Protein AF-A0A524JM22-F1 (afdb_monomer_lite)

pLDDT: mean 72.96, std 15.68, range [50.0, 94.19]

Sequence (63 aa):
MGDRRKFIKNLGVASVATTLPFGAIAATQKKEREKTLKVGLIGVHGMGWADLNSFLKNPGTEC

Structure (mmCIF, N/CA/C/O backbone):
data_AF-A0A524JM22-F1
#
_entry.id   AF-A0A524JM22-F1
#
loop_
_atom_site.group_PDB
_atom_site.id
_atom_site.type_symbol
_atom_site.label_atom_id
_atom_site.label_alt_id
_atom_site.label_comp_id
_atom_site.label_asym_id
_atom_site.label_entity_id
_atom_site.label_seq_id
_atom_site.pdbx_PDB_ins_code
_atom_site.Cartn_x
_atom_site.Cartn_y
_atom_site.Cartn_z
_atom_site.occupancy
_atom_site.B_iso_or_equiv
_atom_site.auth_seq_id
_atom_site.auth_comp_id
_atom_site.auth_asym_id
_atom_site.auth_atom_id
_atom_site.pdbx_PDB_model_num
ATOM 1 N N . MET A 1 1 ? 20.719 7.034 -24.502 1.00 50.00 1 MET A N 1
ATOM 2 C CA . MET A 1 1 ? 20.651 7.797 -23.223 1.00 50.00 1 MET A CA 1
ATOM 3 C C . MET A 1 1 ? 19.788 9.082 -23.275 1.00 50.00 1 MET A C 1
ATOM 5 O O . MET A 1 1 ? 19.856 9.871 -22.337 1.00 50.00 1 MET A O 1
ATOM 9 N N . GLY A 1 2 ? 18.957 9.327 -24.302 1.00 60.50 2 GLY A N 1
ATOM 10 C CA . GLY A 1 2 ? 18.193 10.586 -24.430 1.00 60.50 2 GLY A CA 1
ATOM 11 C C . GLY A 1 2 ? 16.829 10.603 -23.725 1.00 60.50 2 GLY A C 1
ATOM 12 O O . GLY A 1 2 ? 16.404 11.645 -23.230 1.00 60.50 2 GLY A O 1
ATOM 13 N N . ASP A 1 3 ? 16.170 9.449 -23.628 1.00 65.88 3 ASP A N 1
ATOM 14 C CA . ASP A 1 3 ? 14.738 9.373 -23.301 1.00 65.88 3 ASP A CA 1
ATOM 15 C C . ASP A 1 3 ? 14.442 9.487 -21.804 1.00 65.88 3 ASP A C 1
ATOM 17 O O . ASP A 1 3 ? 13.472 10.128 -21.408 1.00 65.88 3 ASP A O 1
ATOM 21 N N . ARG A 1 4 ? 15.347 8.990 -20.948 1.00 72.38 4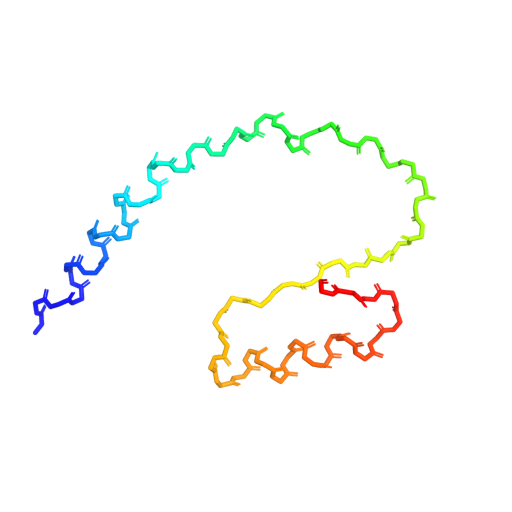 ARG A N 1
ATOM 22 C CA . ARG A 1 4 ? 15.207 9.104 -19.484 1.00 72.38 4 ARG A CA 1
ATOM 23 C C . ARG A 1 4 ? 15.187 10.561 -19.015 1.00 72.38 4 ARG A C 1
ATOM 25 O O . ARG A 1 4 ? 14.401 10.922 -18.149 1.00 72.38 4 ARG A O 1
ATOM 32 N N . ARG A 1 5 ? 16.019 11.423 -19.613 1.00 72.44 5 ARG A N 1
ATOM 33 C CA . ARG A 1 5 ? 16.054 12.854 -19.266 1.00 72.44 5 ARG A CA 1
ATOM 34 C C . ARG A 1 5 ? 14.784 13.584 -19.698 1.00 72.44 5 ARG A C 1
ATOM 36 O O . ARG A 1 5 ? 14.346 14.482 -18.988 1.00 72.44 5 ARG A O 1
ATOM 43 N N . LYS A 1 6 ? 14.185 13.193 -20.827 1.00 70.25 6 LYS A N 1
ATOM 44 C CA . LYS A 1 6 ? 12.894 13.733 -21.283 1.00 70.25 6 LYS A CA 1
ATOM 45 C C . LYS A 1 6 ? 11.757 13.303 -20.353 1.00 70.25 6 LYS A C 1
ATOM 47 O O . LYS A 1 6 ? 10.945 14.133 -19.971 1.00 70.25 6 LYS A O 1
ATOM 52 N N . PHE A 1 7 ? 11.763 12.045 -19.913 1.00 73.25 7 PHE A N 1
ATOM 53 C CA . PHE A 1 7 ? 10.799 11.525 -18.943 1.00 73.25 7 PHE A CA 1
ATOM 54 C C . PHE A 1 7 ? 10.863 12.255 -17.591 1.00 73.25 7 PHE A C 1
ATOM 56 O O . PHE A 1 7 ? 9.835 12.712 -17.101 1.00 73.25 7 PHE A O 1
ATOM 63 N N . ILE A 1 8 ? 12.064 12.454 -17.031 1.00 74.19 8 ILE A N 1
ATOM 64 C CA . ILE A 1 8 ? 12.244 13.197 -15.769 1.00 74.19 8 ILE A CA 1
ATOM 65 C C . ILE A 1 8 ? 11.797 14.659 -15.916 1.00 74.19 8 ILE A C 1
ATOM 67 O O . ILE A 1 8 ? 11.137 15.189 -15.026 1.00 74.19 8 ILE A O 1
ATOM 71 N N . LYS A 1 9 ? 12.100 15.309 -17.050 1.00 65.81 9 LYS A N 1
ATOM 72 C CA . LYS A 1 9 ? 11.621 16.673 -17.326 1.00 65.81 9 LYS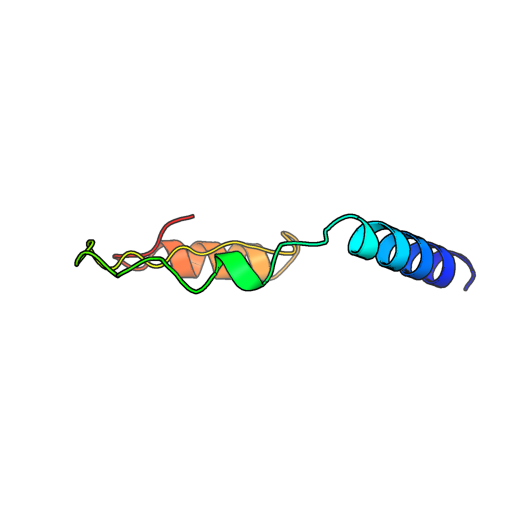 A CA 1
ATOM 73 C C . LYS A 1 9 ? 10.093 16.745 -17.404 1.00 65.81 9 LYS A C 1
ATOM 75 O O . LYS A 1 9 ? 9.515 17.663 -16.834 1.00 65.81 9 LYS A O 1
ATOM 80 N N . ASN A 1 10 ? 9.442 15.775 -18.044 1.00 61.69 10 ASN A N 1
ATOM 81 C CA . ASN A 1 10 ? 7.981 15.740 -18.139 1.00 61.69 10 ASN A CA 1
ATOM 82 C C . ASN A 1 10 ? 7.312 15.462 -16.780 1.00 61.69 10 ASN A C 1
ATOM 84 O O . ASN A 1 10 ? 6.303 16.089 -16.468 1.00 61.69 10 ASN A O 1
ATOM 88 N N . LEU A 1 11 ? 7.893 14.592 -15.944 1.00 60.34 11 LEU A N 1
ATOM 89 C CA . LEU A 1 11 ? 7.446 14.374 -14.560 1.00 60.34 11 LEU A CA 1
ATOM 90 C C . LEU A 1 11 ? 7.563 15.644 -13.706 1.00 60.34 11 LEU A C 1
ATOM 92 O O . LEU A 1 11 ? 6.621 15.988 -12.998 1.00 60.34 11 LEU A O 1
ATOM 96 N N . GLY A 1 12 ? 8.688 16.361 -13.806 1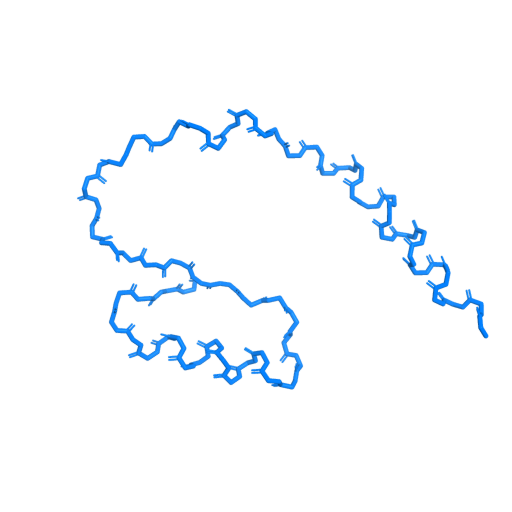.00 58.69 12 GLY A N 1
ATOM 97 C CA . GLY A 1 12 ? 8.914 17.595 -13.049 1.00 58.69 12 GLY A CA 1
ATOM 98 C C . GLY A 1 12 ? 7.920 18.710 -13.388 1.00 58.69 12 GLY A C 1
ATOM 99 O O . GLY A 1 12 ? 7.507 19.455 -12.504 1.00 58.69 12 GLY A O 1
ATOM 100 N N . VAL A 1 13 ? 7.478 18.802 -14.646 1.00 57.88 13 VAL A N 1
ATOM 101 C CA . VAL A 1 13 ? 6.449 19.771 -15.064 1.00 57.88 13 VAL A CA 1
ATOM 102 C C . VAL A 1 13 ? 5.054 19.353 -14.578 1.00 57.88 13 VAL A C 1
ATOM 104 O O . VAL A 1 13 ? 4.277 20.207 -14.155 1.00 57.88 13 VAL A O 1
ATOM 107 N N . ALA A 1 14 ? 4.747 18.052 -14.551 1.00 55.16 14 ALA A N 1
ATOM 108 C CA . ALA A 1 14 ? 3.462 17.547 -14.061 1.00 55.16 14 ALA A CA 1
ATOM 109 C C . ALA A 1 14 ? 3.277 17.723 -12.539 1.00 55.16 14 ALA A C 1
ATOM 111 O O . ALA A 1 14 ? 2.156 17.945 -12.087 1.00 55.16 14 ALA A O 1
ATOM 112 N N . SER A 1 15 ? 4.357 17.698 -11.749 1.00 54.59 15 SER A N 1
ATOM 113 C CA . SER A 1 15 ? 4.293 17.913 -10.293 1.00 54.59 15 SER A CA 1
ATOM 114 C C . SER A 1 15 ? 4.037 19.363 -9.866 1.00 54.59 15 SER A C 1
ATOM 116 O O . SER A 1 15 ? 3.618 19.594 -8.736 1.00 54.59 15 SER A O 1
ATOM 118 N N . VAL A 1 16 ? 4.265 20.349 -10.743 1.00 54.09 16 VAL A N 1
ATOM 119 C CA . VAL A 1 16 ? 4.024 21.772 -10.423 1.00 54.09 16 VAL A CA 1
ATOM 120 C C . VAL A 1 16 ? 2.540 22.138 -10.562 1.00 54.09 16 VAL A C 1
ATOM 122 O O . VAL A 1 16 ? 2.069 23.051 -9.892 1.00 54.09 16 VAL A O 1
ATOM 125 N N . ALA A 1 17 ? 1.773 21.393 -11.366 1.00 53.94 17 ALA A N 1
ATOM 126 C CA . ALA A 1 17 ? 0.330 21.597 -11.516 1.00 53.94 17 ALA A CA 1
ATOM 127 C C . ALA A 1 17 ? -0.498 20.995 -10.363 1.00 53.94 17 ALA A C 1
ATOM 129 O O . ALA A 1 17 ? -1.668 21.331 -10.203 1.00 53.94 17 ALA A O 1
ATOM 130 N N . THR A 1 18 ? 0.101 20.138 -9.532 1.00 55.75 18 THR A N 1
ATOM 131 C CA . THR A 1 18 ? -0.505 19.645 -8.292 1.00 55.75 18 THR A CA 1
ATOM 132 C C . THR A 1 18 ? 0.042 20.425 -7.104 1.00 55.75 18 THR A C 1
ATOM 134 O O . THR A 1 18 ? 0.708 19.869 -6.230 1.00 55.75 18 THR A O 1
ATOM 137 N N . THR A 1 19 ? -0.248 21.724 -7.040 1.00 55.50 19 THR A N 1
ATOM 138 C CA . THR A 1 19 ? -0.255 22.458 -5.770 1.00 55.50 19 THR A CA 1
ATOM 139 C C . THR A 1 19 ? -1.402 21.920 -4.914 1.00 55.50 19 THR A C 1
ATOM 141 O O . THR A 1 19 ? -2.439 22.551 -4.729 1.00 55.50 19 THR A O 1
ATOM 144 N N . LEU A 1 20 ? -1.236 20.697 -4.404 1.00 59.22 20 LEU A N 1
ATOM 145 C CA . LEU A 1 20 ? -2.070 20.189 -3.328 1.00 59.22 20 LEU A CA 1
ATOM 146 C C . LEU A 1 20 ? -1.919 21.180 -2.168 1.00 59.22 20 LEU A C 1
ATOM 148 O O . LEU A 1 20 ? -0.789 21.440 -1.743 1.00 59.22 20 LEU A O 1
ATOM 152 N N . PRO A 1 21 ? -3.010 21.782 -1.668 1.00 56.06 21 PRO A N 1
ATOM 153 C CA . PRO A 1 21 ? -2.920 22.693 -0.547 1.00 56.06 21 PRO A CA 1
ATOM 154 C C . PRO A 1 21 ? -2.509 21.874 0.677 1.00 56.06 21 PRO A C 1
ATOM 156 O O . PRO A 1 21 ? -3.337 21.242 1.329 1.00 56.06 21 PRO A O 1
ATOM 159 N N . PHE A 1 22 ? -1.217 21.900 1.010 1.00 55.25 22 PHE A N 1
ATOM 160 C CA . PHE A 1 22 ? -0.664 21.281 2.218 1.00 55.25 22 PHE A CA 1
ATOM 161 C C . PHE A 1 22 ? -1.350 21.783 3.509 1.00 55.25 22 PHE A C 1
ATOM 163 O O . PHE A 1 22 ? -1.233 21.145 4.550 1.00 55.25 22 PHE A O 1
ATOM 170 N N . GLY A 1 23 ? -2.124 22.878 3.446 1.00 52.06 23 GLY A N 1
ATOM 171 C CA . GLY A 1 23 ? -2.960 23.378 4.542 1.00 52.06 23 GLY A CA 1
ATOM 172 C C . GLY A 1 23 ? -4.274 22.617 4.790 1.00 52.06 23 GLY A C 1
ATOM 173 O O . GLY A 1 23 ? -4.870 22.793 5.847 1.00 52.06 23 GLY A O 1
ATOM 174 N N . ALA A 1 24 ? -4.732 21.753 3.876 1.00 51.72 24 ALA A N 1
ATOM 175 C CA . ALA A 1 24 ? -6.001 21.027 4.029 1.00 51.72 24 ALA A CA 1
ATOM 176 C C . ALA A 1 24 ? -5.874 19.683 4.777 1.00 51.72 24 ALA A C 1
ATOM 178 O O . ALA A 1 24 ? -6.882 19.075 5.129 1.00 51.72 24 ALA A O 1
ATOM 179 N N . ILE A 1 25 ? -4.652 19.211 5.049 1.00 54.53 25 ILE A N 1
ATOM 180 C CA . ILE A 1 25 ? -4.416 17.902 5.688 1.00 54.53 25 ILE A CA 1
ATOM 181 C C . ILE A 1 25 ? -4.514 17.989 7.229 1.00 54.53 25 ILE A C 1
ATOM 183 O O . ILE A 1 25 ? -4.634 16.972 7.907 1.00 54.53 25 ILE A O 1
ATOM 187 N N . ALA A 1 26 ? -4.526 19.194 7.810 1.00 55.62 26 ALA A N 1
ATOM 188 C CA . ALA A 1 26 ? -4.431 19.378 9.262 1.00 55.62 26 ALA A CA 1
ATOM 189 C C . ALA A 1 26 ? -5.771 19.385 10.028 1.00 55.62 26 ALA A C 1
ATOM 191 O O . ALA A 1 26 ? -5.758 19.503 11.252 1.00 55.62 26 ALA A O 1
ATOM 192 N N . ALA A 1 27 ? -6.928 19.252 9.369 1.00 58.50 27 ALA A N 1
ATOM 193 C CA . ALA A 1 27 ? -8.222 19.427 10.038 1.00 58.50 27 ALA A CA 1
ATOM 194 C C . ALA A 1 27 ? -9.253 18.348 9.686 1.00 58.50 27 ALA A C 1
ATOM 196 O O . ALA A 1 27 ? -10.339 18.633 9.193 1.00 58.50 27 ALA A O 1
ATOM 197 N N . THR A 1 28 ? -8.963 17.093 10.019 1.00 57.53 28 THR A N 1
ATOM 198 C CA . THR A 1 28 ? -10.034 16.125 10.284 1.00 57.53 28 THR A CA 1
ATOM 199 C C . THR A 1 28 ? -9.890 15.639 11.711 1.00 57.53 28 THR A C 1
ATOM 201 O O . THR A 1 28 ? -9.081 14.756 12.002 1.00 57.53 28 THR A O 1
ATOM 204 N N . GLN A 1 29 ? -10.662 16.238 12.619 1.00 55.34 29 GLN A N 1
ATOM 205 C CA . GLN A 1 29 ? -10.842 15.678 13.949 1.00 55.34 29 GLN A CA 1
ATOM 206 C C . GLN A 1 29 ? -11.351 14.244 13.797 1.00 55.34 29 GLN A C 1
ATOM 208 O O . GLN A 1 29 ? -12.392 14.000 13.181 1.00 55.34 29 GLN A O 1
ATOM 213 N N . LYS A 1 30 ? -10.571 13.287 14.311 1.00 53.44 30 LYS A N 1
ATOM 214 C CA . LYS A 1 30 ? -10.952 11.879 14.361 1.00 53.44 30 LYS A CA 1
ATOM 215 C C . LYS A 1 30 ? -12.176 11.754 15.264 1.00 53.44 30 LYS A C 1
ATOM 217 O O . LYS A 1 30 ? -12.053 11.582 16.470 1.00 53.44 30 LYS A O 1
ATOM 222 N N . LYS A 1 31 ? -13.363 11.785 14.657 1.00 54.22 31 LYS A N 1
ATOM 223 C CA . LYS A 1 31 ? -14.478 10.965 15.133 1.00 54.22 31 LYS A CA 1
ATOM 224 C C . LYS A 1 31 ? -13.914 9.550 15.228 1.00 54.22 31 LYS A C 1
ATOM 226 O O . LYS A 1 31 ? -13.207 9.145 14.303 1.00 54.22 31 LYS A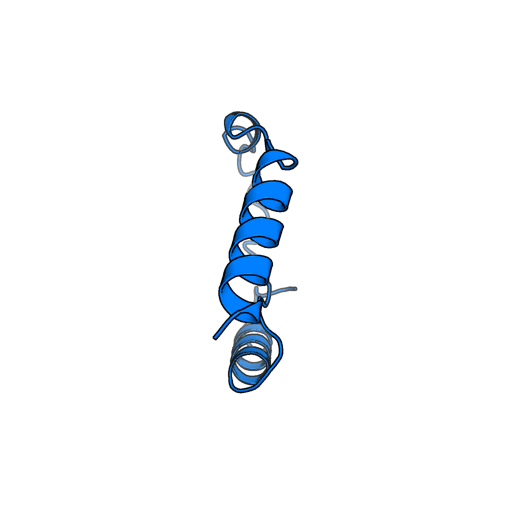 O 1
ATOM 231 N N . GLU A 1 32 ? -14.141 8.856 16.335 1.00 59.19 32 GLU A N 1
ATOM 232 C CA . GLU A 1 32 ? -13.713 7.472 16.535 1.00 59.19 32 GLU A CA 1
ATOM 233 C C . GLU A 1 32 ? -14.429 6.583 15.502 1.00 59.19 32 GLU A C 1
ATOM 235 O O . GLU A 1 32 ? -15.465 5.981 15.750 1.00 59.19 32 GLU A O 1
ATOM 240 N N . ARG A 1 33 ? -13.939 6.631 14.261 1.00 60.03 33 ARG A N 1
ATOM 241 C CA . ARG A 1 33 ? -14.284 5.719 13.188 1.00 60.03 33 ARG A CA 1
ATOM 242 C C . ARG A 1 33 ? -13.552 4.434 13.502 1.00 60.03 33 ARG A C 1
ATOM 244 O O . ARG A 1 33 ? -12.373 4.473 13.865 1.00 60.03 33 ARG A O 1
ATOM 251 N N . GLU A 1 34 ? -14.265 3.330 13.334 1.00 65.88 34 GLU A N 1
ATOM 252 C CA . GLU A 1 34 ? -13.691 2.019 13.067 1.00 65.88 34 GLU A CA 1
ATOM 253 C C . GLU A 1 34 ? -12.355 2.193 12.329 1.00 65.88 34 GLU A C 1
ATOM 255 O O . GLU A 1 3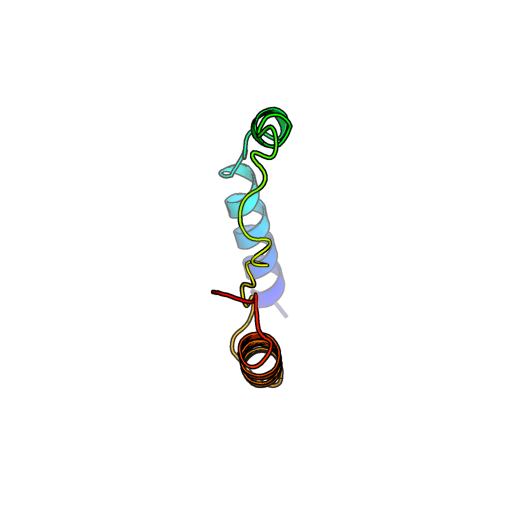4 ? -12.291 2.854 11.286 1.00 65.88 34 GLU A O 1
ATOM 260 N N . LYS A 1 35 ? -11.260 1.777 12.978 1.00 74.62 35 LYS A N 1
ATOM 261 C CA . LYS A 1 35 ? -9.891 2.102 12.560 1.00 74.62 35 LYS A CA 1
ATOM 262 C C . LYS A 1 35 ? -9.503 1.242 11.359 1.00 74.62 35 LYS A C 1
ATOM 264 O O . LYS A 1 35 ? -8.609 0.411 11.469 1.00 74.62 35 LYS A O 1
ATOM 269 N N . THR A 1 36 ? -10.156 1.446 10.222 1.00 83.75 36 THR A N 1
ATOM 270 C CA . THR A 1 36 ? -9.719 0.845 8.971 1.00 83.75 36 THR A CA 1
ATOM 271 C C . THR A 1 36 ? -8.554 1.646 8.395 1.00 83.75 36 THR A C 1
ATOM 273 O O . THR A 1 36 ? -8.634 2.864 8.203 1.00 83.75 36 THR A O 1
ATOM 276 N N . LEU A 1 37 ? -7.452 0.961 8.113 1.00 86.50 37 LEU A N 1
ATOM 277 C CA . LEU A 1 37 ? -6.303 1.489 7.395 1.00 86.50 37 LEU A CA 1
ATOM 278 C C . LEU A 1 37 ? -6.560 1.421 5.885 1.00 86.50 37 LEU A C 1
ATOM 280 O O . LEU A 1 37 ? -6.754 0.341 5.330 1.00 86.50 37 LEU A O 1
ATOM 284 N N . LYS A 1 38 ? -6.527 2.577 5.216 1.00 90.00 38 LYS A N 1
ATOM 285 C CA . LYS A 1 38 ? -6.610 2.647 3.753 1.00 90.00 38 LYS A CA 1
ATOM 286 C C . LYS A 1 38 ? -5.234 2.466 3.125 1.00 90.00 38 LYS A C 1
ATOM 288 O O . LYS A 1 38 ? -4.314 3.216 3.454 1.00 90.00 38 LYS A O 1
ATOM 293 N N . VAL A 1 39 ? -5.100 1.495 2.229 1.00 90.06 39 VAL A N 1
ATOM 294 C CA . VAL A 1 39 ? -3.843 1.132 1.565 1.00 90.06 39 VAL A CA 1
ATOM 295 C C . VAL A 1 39 ? -3.975 1.260 0.049 1.00 90.06 39 VAL A C 1
ATOM 297 O O . VAL A 1 39 ? -4.932 0.786 -0.552 1.00 90.06 39 VAL A O 1
ATOM 300 N N . GLY A 1 40 ? -2.993 1.902 -0.584 1.00 90.00 40 GLY A N 1
ATOM 301 C CA . GLY A 1 40 ? -2.957 2.112 -2.030 1.00 90.00 40 GLY A CA 1
ATOM 302 C C . GLY A 1 40 ? -1.626 1.663 -2.621 1.00 90.00 40 GLY A C 1
ATOM 303 O O . GLY A 1 40 ? -0.577 1.824 -1.999 1.00 90.00 40 GLY A O 1
ATOM 304 N N . LEU A 1 41 ? -1.670 1.106 -3.830 1.00 92.56 41 LEU A N 1
ATOM 305 C CA . LEU A 1 41 ? -0.495 0.610 -4.542 1.00 92.56 41 LEU A CA 1
ATOM 306 C C . LEU A 1 41 ? 0.001 1.625 -5.575 1.00 92.56 41 LEU A C 1
ATOM 308 O O . LEU A 1 41 ? -0.749 2.044 -6.455 1.00 92.56 41 LEU A O 1
ATOM 312 N N . ILE A 1 42 ? 1.291 1.959 -5.515 1.00 88.19 42 ILE A N 1
ATOM 313 C CA . ILE A 1 42 ? 1.983 2.734 -6.549 1.00 88.19 42 ILE A CA 1
ATOM 314 C C . ILE A 1 42 ? 2.993 1.812 -7.232 1.00 88.19 42 ILE A C 1
ATOM 316 O O . ILE A 1 42 ? 3.990 1.419 -6.635 1.00 88.19 42 ILE A O 1
ATOM 320 N N . GLY A 1 43 ? 2.723 1.476 -8.497 1.00 85.50 43 GLY A N 1
ATOM 321 C CA . GLY A 1 43 ? 3.523 0.530 -9.279 1.00 85.50 43 GLY A CA 1
ATOM 322 C C . GLY A 1 43 ? 3.010 -0.907 -9.162 1.00 85.50 43 GLY A C 1
ATOM 323 O O . GLY A 1 43 ? 3.400 -1.655 -8.276 1.00 85.50 43 GLY A O 1
ATOM 324 N N . VAL A 1 44 ? 2.151 -1.310 -10.102 1.00 85.06 44 VAL A N 1
ATOM 325 C CA . VAL A 1 44 ? 1.466 -2.621 -10.090 1.00 85.06 44 VAL A CA 1
ATOM 326 C C . VAL A 1 44 ? 2.335 -3.811 -10.513 1.00 85.06 44 VAL A C 1
ATOM 328 O O . VAL A 1 44 ? 1.911 -4.956 -10.397 1.00 85.06 44 VAL A O 1
ATOM 331 N N . HIS A 1 45 ? 3.536 -3.560 -11.033 1.00 85.62 45 HIS A N 1
ATOM 332 C CA . HIS A 1 45 ? 4.394 -4.604 -11.590 1.00 85.62 45 HIS A CA 1
ATOM 333 C C . HIS A 1 45 ? 5.286 -5.237 -10.518 1.00 85.62 45 HIS A C 1
ATOM 335 O O . HIS A 1 45 ? 5.811 -4.554 -9.640 1.00 85.62 45 HIS A O 1
ATOM 341 N N . GLY A 1 46 ? 5.511 -6.547 -10.639 1.00 83.25 46 GLY A N 1
ATOM 342 C CA . GLY A 1 46 ? 6.389 -7.292 -9.740 1.00 83.25 46 GLY A CA 1
ATOM 343 C C . GLY A 1 46 ? 5.792 -7.449 -8.341 1.00 83.25 46 GLY A C 1
ATOM 344 O O . GLY A 1 46 ? 4.678 -7.942 -8.190 1.00 83.25 46 GLY A O 1
ATOM 345 N N . MET A 1 47 ? 6.552 -7.049 -7.319 1.00 86.81 47 MET A N 1
ATOM 346 C CA . MET A 1 47 ? 6.239 -7.327 -5.910 1.00 86.81 47 MET A CA 1
ATOM 347 C C . MET A 1 47 ? 5.040 -6.525 -5.376 1.00 86.81 47 MET A C 1
ATOM 349 O O . MET A 1 47 ? 4.313 -7.009 -4.514 1.00 86.81 47 MET A O 1
ATOM 353 N N . GLY A 1 48 ? 4.756 -5.351 -5.952 1.00 87.94 48 GLY A N 1
ATOM 354 C CA . GLY A 1 48 ? 3.742 -4.431 -5.429 1.00 87.94 48 GLY A CA 1
ATOM 355 C C . GLY A 1 48 ? 2.319 -5.008 -5.361 1.00 87.94 48 GLY A C 1
ATOM 356 O O . GLY A 1 48 ? 1.596 -4.763 -4.397 1.00 87.94 48 GLY A O 1
ATOM 357 N N . TRP A 1 49 ? 1.913 -5.830 -6.335 1.00 92.19 49 TRP A N 1
ATOM 358 C CA . TRP A 1 49 ? 0.601 -6.495 -6.303 1.00 92.19 49 TRP A CA 1
ATOM 359 C C . TRP A 1 49 ? 0.517 -7.602 -5.244 1.00 92.19 49 TRP A C 1
ATOM 361 O O . TRP A 1 49 ? -0.530 -7.788 -4.618 1.00 92.19 49 TRP A O 1
ATOM 371 N N . ALA A 1 50 ? 1.611 -8.336 -5.029 1.00 92.00 50 ALA A N 1
ATOM 372 C CA . ALA A 1 50 ? 1.682 -9.365 -3.996 1.00 92.00 50 ALA A CA 1
ATOM 373 C C . ALA A 1 50 ? 1.637 -8.743 -2.591 1.00 92.00 50 ALA A C 1
ATOM 375 O O . ALA A 1 50 ? 0.940 -9.257 -1.713 1.00 92.00 50 ALA A O 1
ATOM 376 N N . ASP A 1 51 ? 2.303 -7.602 -2.409 1.00 90.31 51 ASP A N 1
ATOM 377 C CA . ASP A 1 51 ? 2.315 -6.857 -1.151 1.00 90.31 51 ASP A CA 1
ATOM 378 C C . ASP A 1 51 ? 0.929 -6.280 -0.843 1.00 90.31 51 ASP A C 1
ATOM 380 O O . ASP A 1 51 ? 0.404 -6.504 0.248 1.00 90.31 51 ASP A O 1
ATOM 384 N N . LEU A 1 52 ? 0.274 -5.634 -1.819 1.00 92.25 52 LEU A N 1
ATOM 385 C CA . LEU A 1 52 ? -1.089 -5.118 -1.647 1.00 92.25 52 LEU A CA 1
ATOM 386 C C . LEU A 1 52 ? -2.076 -6.233 -1.274 1.00 92.25 52 LEU A C 1
ATOM 388 O O . LEU A 1 52 ? -2.841 -6.092 -0.322 1.00 92.25 52 LEU A O 1
ATOM 392 N N . ASN A 1 53 ? -2.030 -7.365 -1.983 1.00 92.62 53 ASN A N 1
ATOM 393 C CA . ASN A 1 53 ? -2.878 -8.514 -1.659 1.00 92.62 53 ASN A CA 1
ATOM 394 C C . ASN A 1 53 ? -2.598 -9.091 -0.276 1.00 92.62 53 ASN A C 1
ATOM 396 O O . ASN A 1 53 ? -3.490 -9.664 0.342 1.00 92.62 53 ASN A O 1
ATOM 400 N N . SER A 1 54 ? -1.361 -8.994 0.202 1.00 93.12 54 SER A N 1
ATOM 401 C CA . SER A 1 54 ? -1.013 -9.445 1.545 1.00 93.12 54 SER A CA 1
ATOM 402 C C . SER A 1 54 ? -1.578 -8.501 2.603 1.00 93.12 54 SER A C 1
ATOM 404 O O . SER A 1 54 ? -2.103 -8.982 3.604 1.00 93.12 54 SER A O 1
ATOM 406 N N . PHE A 1 55 ? -1.567 -7.186 2.355 1.00 92.19 55 PHE A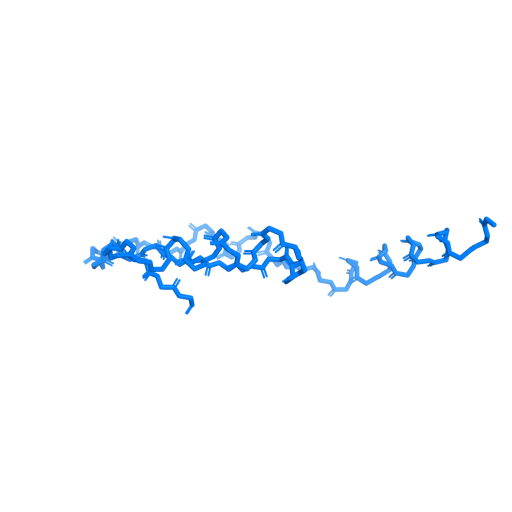 N 1
ATOM 407 C CA . PHE A 1 55 ? -2.211 -6.207 3.231 1.00 92.19 55 PHE A CA 1
ATOM 408 C C . PHE A 1 55 ? -3.716 -6.441 3.343 1.00 92.19 55 PHE A C 1
ATOM 410 O O . PHE A 1 55 ? -4.199 -6.552 4.462 1.00 92.19 55 PHE A O 1
ATOM 417 N N . LEU A 1 56 ? -4.421 -6.617 2.220 1.00 93.12 56 LEU A N 1
ATOM 418 C CA . LEU A 1 56 ? -5.884 -6.774 2.175 1.00 93.12 56 LEU A CA 1
ATOM 419 C C . LEU A 1 56 ? -6.435 -8.030 2.866 1.00 93.12 56 LEU A C 1
ATOM 421 O O . LEU A 1 56 ? -7.639 -8.141 3.079 1.00 93.12 56 LEU A O 1
ATOM 425 N N . LYS A 1 57 ? -5.577 -8.991 3.222 1.00 94.19 57 LYS A N 1
ATOM 426 C CA . LYS A 1 57 ? -5.972 -10.161 4.023 1.00 94.19 57 LYS A CA 1
ATOM 427 C C . LYS A 1 57 ? -6.130 -9.827 5.504 1.00 94.19 57 LYS A C 1
ATOM 429 O O . LYS A 1 57 ? -6.750 -10.599 6.232 1.00 94.19 57 LYS A O 1
ATOM 434 N N . ASN A 1 58 ? -5.549 -8.718 5.959 1.00 91.19 58 ASN A N 1
ATOM 435 C CA . ASN A 1 58 ? -5.610 -8.325 7.356 1.00 91.19 58 ASN A CA 1
ATOM 436 C C . ASN A 1 58 ? -6.944 -7.623 7.652 1.00 91.19 58 ASN A C 1
ATOM 438 O O . ASN A 1 58 ? -7.335 -6.712 6.913 1.00 91.19 58 ASN A O 1
ATOM 442 N N . PRO A 1 59 ? -7.630 -7.986 8.750 1.00 90.12 59 PRO A N 1
ATOM 443 C CA . PRO A 1 59 ? -8.839 -7.286 9.163 1.00 90.12 59 PRO A CA 1
ATOM 444 C C . PRO A 1 59 ? -8.529 -5.812 9.450 1.00 90.12 59 PRO A C 1
ATOM 446 O O . PRO A 1 59 ? -7.481 -5.483 10.008 1.00 90.12 59 PRO A O 1
ATOM 449 N N . GLY A 1 60 ? -9.445 -4.921 9.063 1.00 89.56 60 GLY A N 1
ATOM 450 C CA . GLY A 1 60 ? -9.255 -3.477 9.207 1.00 89.56 60 GLY A CA 1
ATOM 451 C C . GLY A 1 60 ? -8.320 -2.862 8.162 1.00 89.56 60 GLY A C 1
ATOM 452 O O . GLY A 1 60 ? -7.740 -1.809 8.424 1.00 89.56 60 GLY A O 1
ATOM 453 N N . THR A 1 61 ? -8.159 -3.490 6.994 1.00 90.38 61 THR A N 1
ATOM 454 C CA . THR A 1 61 ? -7.473 -2.893 5.837 1.00 90.38 61 THR A CA 1
ATOM 455 C C . THR A 1 61 ? -8.387 -2.864 4.613 1.00 90.38 61 THR A C 1
ATOM 457 O O . THR A 1 61 ? -9.118 -3.816 4.354 1.00 90.38 61 THR A O 1
ATOM 460 N N . GLU A 1 62 ? -8.364 -1.757 3.870 1.00 90.56 62 GLU A N 1
ATOM 461 C CA . GLU A 1 62 ? -9.205 -1.525 2.686 1.00 90.56 62 GLU A CA 1
ATOM 462 C C . GLU A 1 62 ? -8.417 -0.761 1.605 1.00 90.56 62 GLU A C 1
ATOM 464 O O . GLU A 1 62 ? -7.508 0.006 1.936 1.00 90.56 62 GLU A O 1
ATOM 469 N N . CYS A 1 63 ? -8.781 -0.938 0.329 1.00 81.69 63 CYS A N 1
ATOM 470 C CA . CYS A 1 63 ? -8.276 -0.138 -0.798 1.00 81.69 63 CYS A CA 1
ATOM 471 C C . CYS A 1 63 ? -9.190 1.048 -1.117 1.00 81.69 63 CYS A C 1
ATOM 473 O O . CYS A 1 63 ? -10.420 0.840 -1.212 1.00 81.69 63 CYS A O 1
#

Secondary structure (DSSP, 8-state):
--HHHHHHHHHHHHTTS----GGGTT---------PEE---S--STHHHHHHHHHTTSTTEE-

Foldseek 3Di:
DPVVVVVVVVVVVVVVVPPPPPVVVPDDDDPPPQQADEDDFDDCPDCRVVVVVVQVVDPRYDD

Radius of gyration: 17.59 Å; chains: 1; bounding box: 35×34×41 Å